Protein AF-A0A415MTD5-F1 (afdb_monomer)

Sequence (75 aa):
MSKNRLLEEIFKSIDAEYERIRGESQTYKELKEGCERAWKEIAYREPEISMRCSKRFAELLLKDLENVEIKKKRG

Solvent-accessible surface area (backbone atoms only — not comparable to full-atom values): 4196 Å² total; per-residue (Å²): 131,60,76,65,60,57,48,52,54,51,48,52,53,48,54,54,51,49,54,52,42,48,76,72,32,91,44,75,66,51,30,51,54,45,51,52,51,59,32,50,66,42,36,78,79,36,60,75,58,18,57,53,47,47,51,51,51,51,54,54,54,50,53,51,50,53,54,52,53,55,54,61,74,74,104

pLDDT: mean 82.34, std 11.23, range [45.09, 94.62]

Secondary structure (DSSP, 8-state):
--HHHHHHHHHHHHHHHHHHHHHH-SSHHHHHHHHHHHHHHHHTT-HHHHHHHHHHHHHHHHHHHHHHHHHHHT-

Foldseek 3Di:
DPPVVVLVVLLVVLVVQLVVQVVVDPDLVSSVVSLVVVLVVVCVPDVVSSVVSNVSSVVVSVVVVVVVVVVVVVD

Structure (mmCIF, N/CA/C/O backbone):
data_AF-A0A415MTD5-F1
#
_entry.id   AF-A0A415MTD5-F1
#
loop_
_atom_site.group_PDB
_atom_site.id
_atom_site.type_symbol
_atom_site.label_atom_id
_atom_site.label_alt_id
_atom_site.label_comp_id
_atom_site.label_asym_id
_atom_site.label_entity_id
_atom_site.label_seq_id
_atom_site.pdbx_PDB_ins_code
_atom_site.Cartn_x
_atom_site.Cartn_y
_atom_site.Cartn_z
_atom_site.occupancy
_atom_site.B_iso_or_equiv
_atom_site.auth_seq_id
_atom_site.auth_comp_id
_atom_site.auth_asym_id
_atom_site.auth_atom_id
_atom_site.pdbx_PDB_model_num
ATOM 1 N N . MET A 1 1 ? 7.417 -2.807 -25.901 1.00 55.50 1 MET A N 1
ATOM 2 C CA . MET A 1 1 ? 6.589 -2.254 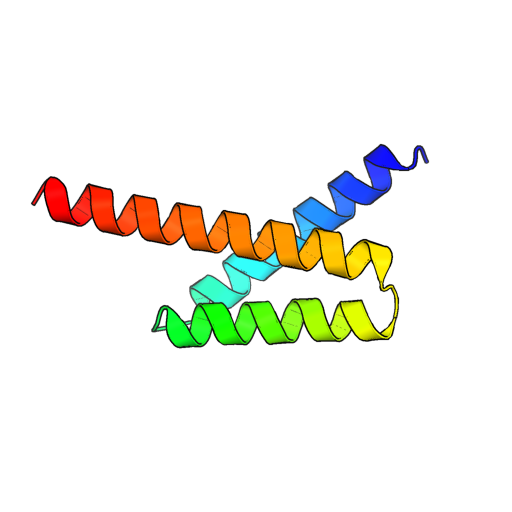-24.804 1.00 55.50 1 MET A CA 1
ATOM 3 C C . MET A 1 1 ? 7.175 -0.910 -24.407 1.00 55.50 1 MET A C 1
ATOM 5 O O . MET A 1 1 ? 8.382 -0.848 -24.207 1.00 55.50 1 MET A O 1
ATOM 9 N N . SER A 1 2 ? 6.388 0.170 -24.356 1.00 72.81 2 SER A N 1
ATOM 10 C CA . SER A 1 2 ? 6.899 1.430 -23.797 1.00 72.81 2 SER A CA 1
ATOM 11 C C . SER A 1 2 ? 7.127 1.247 -22.291 1.00 72.81 2 SER A C 1
ATOM 13 O O . SER A 1 2 ? 6.381 0.511 -21.642 1.00 72.81 2 SER A O 1
ATOM 15 N N . LYS A 1 3 ? 8.144 1.906 -21.720 1.00 67.94 3 LYS A N 1
ATOM 16 C CA . LYS A 1 3 ? 8.445 1.832 -20.275 1.00 67.94 3 LYS A CA 1
ATOM 17 C C . LYS A 1 3 ? 7.230 2.192 -19.396 1.00 67.94 3 LYS A C 1
ATOM 19 O O . LYS A 1 3 ? 7.104 1.669 -18.296 1.00 67.94 3 LYS A O 1
ATOM 24 N N . ASN A 1 4 ? 6.314 3.020 -19.905 1.00 77.25 4 ASN A N 1
ATOM 25 C CA . ASN A 1 4 ? 5.096 3.432 -19.200 1.00 77.25 4 ASN A CA 1
ATOM 26 C C . ASN A 1 4 ? 4.077 2.295 -19.049 1.00 77.25 4 ASN A C 1
ATOM 28 O O . ASN A 1 4 ? 3.508 2.138 -17.977 1.00 77.25 4 ASN A O 1
ATOM 32 N N . ARG A 1 5 ? 3.894 1.457 -20.076 1.00 83.00 5 ARG A N 1
ATOM 33 C CA . ARG A 1 5 ? 2.923 0.353 -20.025 1.00 83.00 5 ARG A CA 1
ATOM 34 C C . ARG A 1 5 ? 3.330 -0.730 -19.024 1.00 83.00 5 ARG A C 1
ATOM 36 O O . ARG A 1 5 ? 2.491 -1.234 -18.289 1.00 83.00 5 ARG A O 1
ATOM 43 N N . LEU A 1 6 ? 4.628 -1.031 -18.955 1.00 81.12 6 LEU A N 1
ATOM 44 C CA . LEU A 1 6 ? 5.172 -1.958 -17.959 1.00 81.12 6 LEU A CA 1
ATOM 45 C C . LEU A 1 6 ? 4.956 -1.430 -16.532 1.00 81.12 6 LEU A C 1
ATOM 47 O O . LEU A 1 6 ? 4.601 -2.184 -15.633 1.00 81.12 6 LEU A O 1
ATOM 51 N N . LEU A 1 7 ? 5.132 -0.122 -16.331 1.00 79.69 7 LEU A N 1
ATOM 52 C CA . LEU A 1 7 ? 4.908 0.507 -15.034 1.00 79.69 7 LEU A CA 1
ATOM 53 C C . LEU A 1 7 ? 3.435 0.439 -14.602 1.00 79.69 7 LEU A C 1
ATOM 55 O O . LEU A 1 7 ? 3.151 0.159 -13.442 1.00 79.69 7 LEU A O 1
ATOM 59 N N . GLU A 1 8 ? 2.503 0.662 -15.527 1.00 84.94 8 GLU A N 1
ATOM 60 C CA . GLU A 1 8 ? 1.065 0.540 -15.261 1.00 84.94 8 GLU A CA 1
ATOM 61 C C . GLU A 1 8 ? 0.663 -0.888 -14.868 1.00 84.94 8 GLU A C 1
ATOM 63 O O . GLU A 1 8 ? -0.138 -1.074 -13.954 1.00 84.94 8 GLU A O 1
ATOM 68 N N . GLU A 1 9 ? 1.222 -1.904 -15.527 1.00 86.06 9 GLU A N 1
ATOM 69 C CA . GLU A 1 9 ? 0.981 -3.316 -15.195 1.00 86.06 9 GLU A CA 1
ATOM 70 C C . GLU A 1 9 ? 1.533 -3.681 -13.807 1.00 86.06 9 GLU A C 1
ATOM 72 O O . GLU A 1 9 ? 0.871 -4.379 -13.031 1.00 86.06 9 GLU A O 1
ATOM 77 N N . ILE A 1 10 ? 2.700 -3.135 -13.453 1.00 84.50 10 ILE A N 1
ATOM 78 C CA . ILE A 1 10 ? 3.272 -3.259 -12.108 1.00 84.50 10 ILE A CA 1
ATOM 79 C C . ILE A 1 10 ? 2.349 -2.599 -11.076 1.00 84.50 10 ILE A C 1
ATOM 81 O O . ILE A 1 10 ? 2.036 -3.209 -10.058 1.00 84.50 10 ILE A O 1
ATOM 85 N N . PHE A 1 11 ? 1.855 -1.388 -11.342 1.00 86.62 11 PHE A N 1
ATOM 86 C CA . PHE A 1 11 ? 0.956 -0.690 -10.418 1.00 86.62 11 PHE A CA 1
ATOM 87 C C . PHE A 1 11 ? -0.376 -1.413 -10.227 1.00 86.62 11 PHE A C 1
ATOM 89 O O . PHE A 1 11 ? -0.836 -1.518 -9.096 1.00 86.62 11 PHE A O 1
ATOM 96 N N . LYS A 1 12 ? -0.954 -1.998 -11.281 1.00 89.81 12 LYS A N 1
ATOM 97 C CA . LYS A 1 12 ? -2.148 -2.850 -11.144 1.00 89.81 12 LYS A CA 1
ATOM 98 C C . LYS A 1 12 ? -1.895 -4.062 -10.252 1.00 89.81 12 LYS A C 1
ATOM 100 O O . LYS A 1 12 ? -2.745 -4.407 -9.438 1.00 89.81 12 LYS A O 1
ATOM 105 N N . SER A 1 13 ? -0.728 -4.688 -10.393 1.00 87.94 13 SER A N 1
ATOM 106 C CA . SER A 1 13 ? -0.338 -5.824 -9.550 1.00 87.94 13 SER A CA 1
ATOM 107 C C . SER A 1 13 ? -0.185 -5.411 -8.083 1.00 87.94 13 SER A C 1
ATOM 109 O O . SER A 1 13 ? -0.612 -6.136 -7.193 1.00 87.94 13 SER A O 1
ATOM 111 N N . ILE A 1 14 ? 0.364 -4.221 -7.826 1.00 89.19 14 ILE A N 1
ATOM 112 C CA . ILE A 1 14 ? 0.514 -3.670 -6.472 1.00 89.19 14 ILE A CA 1
ATOM 113 C C . ILE A 1 14 ? -0.834 -3.319 -5.856 1.00 89.19 14 ILE A C 1
ATOM 115 O O . ILE A 1 14 ? -1.056 -3.626 -4.692 1.00 89.19 14 ILE A O 1
ATOM 119 N N . ASP A 1 15 ? -1.731 -2.701 -6.624 1.00 90.62 15 ASP A N 1
ATOM 120 C CA . ASP A 1 15 ? -3.077 -2.372 -6.155 1.00 90.62 15 ASP A CA 1
ATOM 121 C C . ASP A 1 15 ? -3.842 -3.657 -5.778 1.00 90.62 15 ASP A C 1
ATOM 123 O O . ASP A 1 15 ? -4.487 -3.710 -4.734 1.00 90.62 1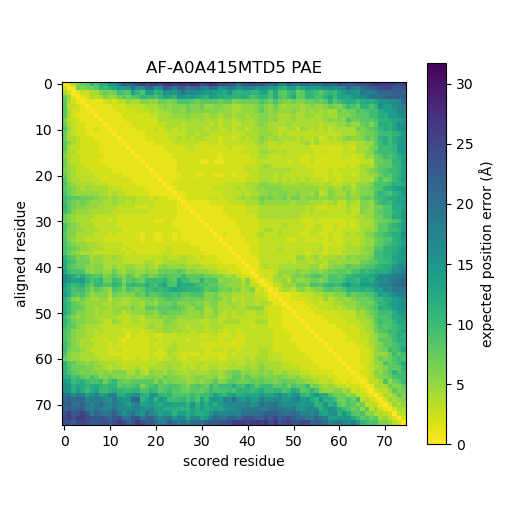5 ASP A O 1
AT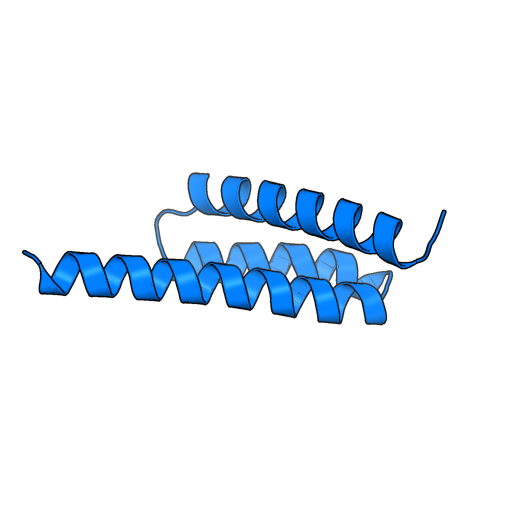OM 127 N N . ALA A 1 16 ? -3.716 -4.725 -6.575 1.00 92.75 16 ALA A N 1
ATOM 128 C CA . ALA A 1 16 ? -4.314 -6.025 -6.262 1.00 92.75 16 ALA A CA 1
ATOM 129 C C . ALA A 1 16 ? -3.707 -6.665 -5.000 1.00 92.75 16 ALA A C 1
ATOM 131 O O . ALA A 1 16 ? -4.436 -7.173 -4.147 1.00 92.75 16 ALA A O 1
ATOM 132 N N . GLU A 1 17 ? -2.382 -6.616 -4.862 1.00 91.94 17 GLU A N 1
ATOM 133 C CA . GLU A 1 17 ? -1.680 -7.140 -3.689 1.00 91.94 17 GLU A CA 1
ATOM 134 C C . GLU A 1 17 ? -2.023 -6.348 -2.420 1.00 91.94 17 GLU A C 1
ATOM 136 O O . GLU A 1 17 ? -2.199 -6.929 -1.350 1.00 91.94 17 GLU A O 1
ATOM 141 N N . TYR A 1 18 ? -2.200 -5.031 -2.536 1.00 92.69 18 TYR A N 1
ATOM 142 C CA . TYR A 1 18 ? -2.682 -4.192 -1.445 1.00 92.69 18 TYR A CA 1
ATOM 143 C C . TYR A 1 18 ? -4.068 -4.621 -0.963 1.00 92.69 18 TYR A C 1
ATOM 145 O O . TYR A 1 18 ? -4.246 -4.829 0.235 1.00 92.69 18 TYR A O 1
ATOM 153 N N . GLU A 1 19 ? -5.037 -4.795 -1.867 1.00 93.12 19 GLU A N 1
ATOM 154 C CA . GLU A 1 19 ? -6.388 -5.229 -1.481 1.00 93.12 19 GLU A CA 1
ATOM 155 C C . GLU A 1 19 ? -6.382 -6.628 -0.849 1.00 93.12 19 GLU A C 1
ATOM 157 O O . GLU A 1 19 ? -7.123 -6.874 0.105 1.00 93.12 19 GLU A O 1
ATOM 162 N N . ARG A 1 20 ? -5.498 -7.527 -1.306 1.00 94.62 20 ARG A N 1
ATOM 163 C CA . ARG A 1 20 ? -5.287 -8.836 -0.673 1.00 94.62 20 ARG A CA 1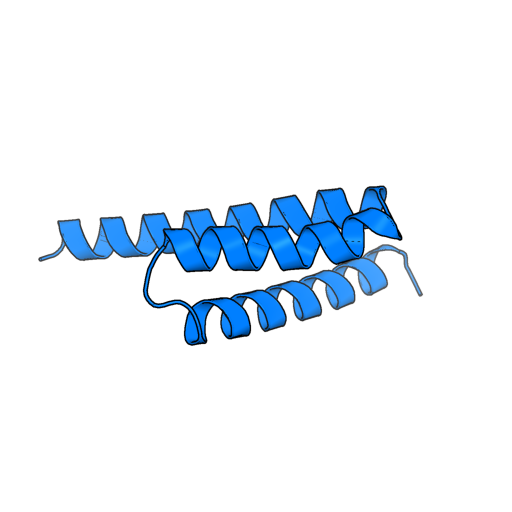
ATOM 164 C C . ARG A 1 20 ? -4.804 -8.686 0.772 1.00 94.62 20 ARG A C 1
ATOM 166 O O . ARG A 1 20 ? -5.444 -9.201 1.686 1.00 94.62 20 ARG A O 1
ATOM 173 N N . ILE A 1 21 ? -3.720 -7.936 0.990 1.00 92.88 21 ILE A N 1
ATOM 174 C CA . ILE A 1 21 ? -3.154 -7.689 2.328 1.00 92.88 21 ILE A CA 1
ATOM 175 C C . ILE A 1 21 ? -4.190 -7.016 3.232 1.00 92.88 21 ILE A C 1
ATOM 177 O O . ILE A 1 21 ? -4.321 -7.368 4.402 1.00 92.88 21 ILE A O 1
ATOM 181 N N . ARG A 1 22 ? -4.949 -6.061 2.694 1.00 91.56 22 ARG A N 1
ATOM 182 C CA . ARG A 1 22 ? -6.019 -5.356 3.401 1.00 91.56 22 ARG A CA 1
ATOM 183 C C . ARG A 1 22 ? -7.138 -6.285 3.847 1.00 91.56 22 ARG A C 1
ATOM 185 O O . ARG A 1 22 ? -7.587 -6.153 4.979 1.00 91.56 22 ARG A O 1
ATOM 192 N N . GLY A 1 23 ? -7.558 -7.225 3.002 1.00 91.06 23 GLY A N 1
ATOM 193 C CA . GLY A 1 23 ? -8.556 -8.234 3.364 1.00 91.06 23 GLY A CA 1
ATOM 194 C C . GLY A 1 23 ? -8.079 -9.205 4.451 1.00 91.06 23 GLY A C 1
ATOM 195 O O . GLY A 1 23 ? -8.894 -9.710 5.218 1.00 91.06 23 GLY A O 1
ATOM 196 N N . GLU A 1 24 ? -6.769 -9.443 4.536 1.00 92.44 24 GLU A N 1
ATOM 197 C CA . GLU A 1 24 ? -6.143 -10.320 5.536 1.00 92.44 24 GLU A CA 1
ATOM 198 C C . GLU A 1 24 ? -5.801 -9.599 6.852 1.00 92.44 24 GLU A C 1
ATOM 200 O O . GLU A 1 24 ? -5.621 -10.245 7.884 1.00 92.44 24 GLU A O 1
ATOM 205 N N . SER A 1 25 ? -5.706 -8.268 6.833 1.00 91.75 25 SER A N 1
ATOM 206 C CA . SER A 1 25 ? -5.274 -7.464 7.979 1.00 91.75 25 SER A CA 1
ATOM 207 C C . SER A 1 25 ? -6.455 -7.051 8.853 1.00 91.75 25 SER A C 1
ATOM 209 O O . SER A 1 25 ? -7.422 -6.461 8.377 1.00 91.75 25 SER A O 1
ATOM 211 N N . GLN A 1 26 ? -6.357 -7.280 10.1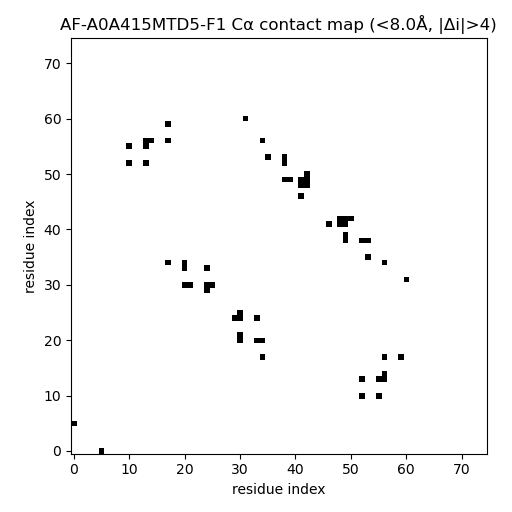61 1.00 87.75 26 GLN A N 1
ATOM 212 C CA . GLN A 1 26 ? -7.368 -6.857 11.135 1.00 87.75 26 GLN A CA 1
ATOM 213 C C . GLN A 1 26 ? -7.086 -5.455 11.677 1.00 87.75 26 GLN A C 1
ATOM 215 O O . GLN A 1 26 ? -7.995 -4.753 12.126 1.00 87.75 26 GLN A O 1
ATOM 220 N N . THR A 1 27 ? -5.822 -5.030 11.638 1.00 87.62 27 THR A N 1
ATOM 221 C CA . THR A 1 27 ? -5.400 -3.712 12.112 1.00 87.62 27 THR A CA 1
ATOM 222 C C . THR A 1 27 ? -4.634 -2.933 11.051 1.00 87.62 27 THR A C 1
ATOM 224 O O . THR A 1 27 ? -3.985 -3.488 10.166 1.00 87.62 27 THR A O 1
ATOM 227 N N . TYR A 1 28 ? -4.633 -1.604 11.186 1.00 85.31 28 TYR A N 1
ATOM 228 C CA . TYR A 1 28 ? -3.814 -0.738 10.335 1.00 85.31 28 TYR A CA 1
ATOM 229 C C . TYR A 1 28 ? -2.311 -1.048 10.456 1.00 85.31 28 TYR A C 1
ATOM 231 O O . TYR A 1 28 ? -1.559 -0.904 9.493 1.00 85.31 28 TYR A O 1
ATOM 239 N N . LYS A 1 29 ? -1.867 -1.501 11.636 1.00 88.69 29 LYS A N 1
ATOM 240 C CA . LYS A 1 29 ? -0.480 -1.913 11.862 1.00 88.69 29 LYS A CA 1
ATOM 241 C C . LYS A 1 29 ? -0.127 -3.144 11.021 1.00 88.69 29 LYS A C 1
A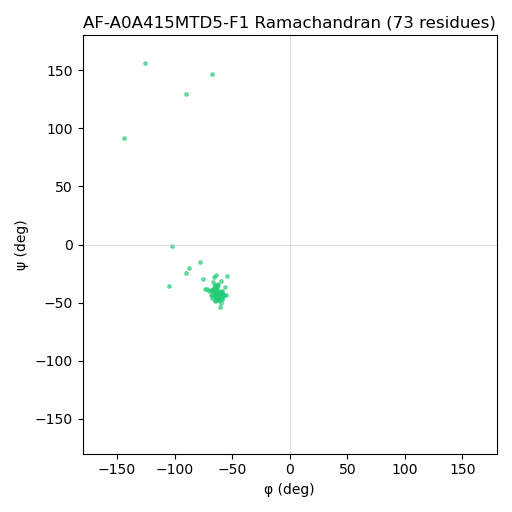TOM 243 O O . LYS A 1 29 ? 0.884 -3.114 10.328 1.00 88.69 29 LYS A O 1
ATOM 248 N N . GLU A 1 30 ? -0.974 -4.171 11.038 1.00 91.44 30 GLU A N 1
ATOM 249 C CA . GLU A 1 30 ? -0.795 -5.383 10.222 1.00 91.44 30 GLU A CA 1
ATOM 250 C C . GLU A 1 30 ? -0.807 -5.065 8.727 1.00 91.44 30 GLU A C 1
ATOM 252 O O . GLU A 1 30 ? 0.063 -5.535 7.996 1.00 91.44 30 GLU A O 1
ATOM 257 N N . LEU A 1 31 ? -1.717 -4.186 8.295 1.00 91.69 31 LEU A N 1
ATOM 258 C CA . LEU A 1 31 ? -1.789 -3.725 6.910 1.00 91.69 31 LEU A CA 1
ATOM 259 C C . LEU A 1 31 ? -0.483 -3.050 6.476 1.00 91.69 31 LEU A C 1
ATOM 261 O O . LEU A 1 31 ? 0.076 -3.377 5.426 1.00 91.69 31 LEU A O 1
ATOM 265 N N . LYS A 1 32 ? 0.045 -2.143 7.305 1.00 89.62 32 LYS A N 1
ATOM 266 C CA . LYS A 1 32 ? 1.327 -1.479 7.047 1.00 89.62 32 LYS A CA 1
ATOM 267 C C . LYS A 1 32 ? 2.481 -2.487 6.978 1.00 89.62 32 LYS A C 1
ATOM 269 O O . LYS A 1 32 ? 3.274 -2.434 6.042 1.00 89.62 32 LYS A O 1
ATOM 274 N N . GLU A 1 33 ? 2.573 -3.410 7.933 1.00 92.56 33 GLU A N 1
ATOM 275 C CA . GLU A 1 33 ? 3.627 -4.434 7.976 1.00 92.56 33 GLU A CA 1
ATOM 276 C C . GLU A 1 33 ? 3.547 -5.420 6.798 1.00 92.56 33 GLU A C 1
ATOM 278 O O . GLU A 1 33 ? 4.579 -5.872 6.294 1.00 92.56 33 GLU A O 1
ATOM 283 N N . GLY A 1 34 ? 2.339 -5.752 6.336 1.00 92.00 34 GLY A N 1
ATOM 284 C CA . GLY A 1 34 ? 2.115 -6.557 5.136 1.00 92.00 34 GLY A CA 1
ATOM 285 C C . GLY A 1 34 ? 2.593 -5.844 3.872 1.00 92.00 34 GLY A C 1
ATOM 286 O O . GLY A 1 34 ? 3.381 -6.408 3.112 1.00 92.00 34 GLY A O 1
ATOM 287 N N . CYS A 1 35 ? 2.215 -4.572 3.698 1.00 90.62 35 CYS A N 1
ATOM 288 C CA . CYS A 1 35 ? 2.695 -3.747 2.584 1.00 90.62 35 CYS A CA 1
ATOM 289 C C . CYS A 1 35 ? 4.226 -3.638 2.596 1.00 90.62 35 CYS A C 1
ATOM 291 O O . CYS A 1 35 ? 4.871 -3.745 1.552 1.00 90.62 35 CYS A O 1
ATOM 293 N N . GLU A 1 36 ? 4.822 -3.452 3.781 1.00 89.94 36 GLU A N 1
ATOM 294 C CA . GLU A 1 36 ? 6.273 -3.384 3.938 1.00 89.94 36 GLU A CA 1
ATOM 295 C C . GLU A 1 36 ? 6.995 -4.662 3.523 1.00 89.94 36 GLU A C 1
ATOM 297 O O . GLU A 1 36 ? 8.042 -4.583 2.880 1.00 89.94 36 GLU A O 1
ATOM 302 N N . ARG A 1 37 ? 6.453 -5.831 3.875 1.00 89.69 37 ARG A N 1
ATOM 303 C CA . ARG A 1 37 ? 7.004 -7.115 3.431 1.00 89.69 37 ARG A CA 1
ATOM 304 C C . ARG A 1 37 ? 6.926 -7.252 1.913 1.00 89.69 37 ARG A C 1
ATOM 306 O O . ARG A 1 37 ? 7.949 -7.525 1.290 1.00 89.69 37 ARG A O 1
ATOM 313 N N . ALA A 1 38 ? 5.765 -6.961 1.328 1.00 87.81 38 ALA A N 1
ATOM 314 C CA . ALA A 1 38 ? 5.536 -7.108 -0.106 1.00 87.81 38 ALA A CA 1
ATOM 315 C C . ALA A 1 38 ? 6.512 -6.268 -0.950 1.00 87.81 38 ALA A C 1
ATOM 317 O O . ALA A 1 38 ? 7.130 -6.777 -1.884 1.00 87.81 38 ALA A O 1
ATOM 318 N N . TRP A 1 39 ? 6.729 -4.988 -0.613 1.00 83.44 39 TRP A N 1
ATOM 319 C CA . TRP A 1 39 ? 7.667 -4.171 -1.395 1.00 83.44 39 TRP A CA 1
ATOM 320 C C . TRP A 1 39 ? 9.139 -4.509 -1.113 1.00 83.44 39 TRP A C 1
ATOM 322 O O . TRP A 1 39 ? 9.961 -4.385 -2.023 1.00 83.44 39 TRP A O 1
ATOM 332 N N . LYS A 1 40 ? 9.498 -4.965 0.099 1.00 84.69 40 LYS A N 1
ATOM 333 C CA . LYS A 1 40 ? 10.874 -5.395 0.427 1.00 84.69 40 LYS A CA 1
ATOM 334 C C . LYS A 1 40 ? 11.300 -6.624 -0.381 1.00 84.69 40 LYS A C 1
ATOM 336 O O . LYS A 1 40 ? 12.451 -6.686 -0.811 1.00 84.69 40 LYS A O 1
ATOM 341 N N . GLU A 1 41 ? 10.385 -7.552 -0.656 1.00 83.06 41 GLU A N 1
ATOM 342 C CA . GLU A 1 41 ? 10.652 -8.699 -1.539 1.00 83.06 41 GLU A CA 1
ATOM 343 C C . GLU A 1 41 ? 10.971 -8.265 -2.980 1.00 83.06 41 GLU A C 1
ATOM 345 O O . GLU A 1 41 ? 11.855 -8.832 -3.625 1.00 83.06 41 GLU A O 1
ATOM 350 N N . ILE A 1 42 ? 10.321 -7.199 -3.460 1.00 75.69 42 ILE A N 1
ATOM 351 C CA . ILE A 1 42 ? 10.595 -6.585 -4.769 1.00 75.69 42 ILE A CA 1
ATOM 352 C C . ILE A 1 42 ? 11.921 -5.800 -4.738 1.00 75.69 42 ILE A C 1
ATOM 354 O O . ILE A 1 42 ? 12.704 -5.858 -5.688 1.00 75.69 42 ILE A O 1
ATOM 358 N N . ALA A 1 43 ? 12.209 -5.107 -3.628 1.00 73.69 43 ALA A N 1
ATOM 359 C CA . ALA A 1 43 ? 13.424 -4.309 -3.411 1.00 73.69 43 ALA A CA 1
ATOM 360 C C . ALA A 1 43 ? 14.715 -5.090 -3.585 1.00 73.69 43 ALA A C 1
ATOM 362 O O . ALA A 1 43 ? 15.690 -4.550 -4.101 1.00 73.69 43 ALA A O 1
ATOM 363 N N . TYR A 1 44 ? 14.704 -6.353 -3.170 1.00 65.75 44 TYR A N 1
ATOM 364 C CA . TYR A 1 44 ? 15.872 -7.211 -3.265 1.00 65.75 44 TYR A CA 1
ATOM 365 C C . TYR A 1 44 ? 16.299 -7.479 -4.716 1.00 65.75 44 TYR A C 1
ATOM 367 O O . TYR A 1 44 ? 17.470 -7.744 -4.971 1.00 65.75 44 TYR A O 1
ATOM 375 N N . ARG A 1 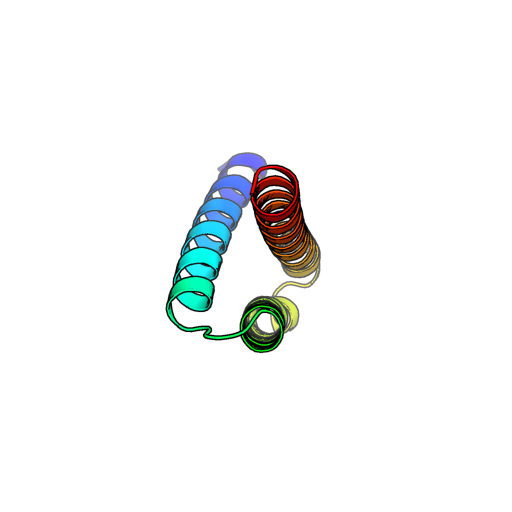45 ? 15.362 -7.408 -5.670 1.00 70.75 45 ARG A N 1
ATOM 376 C CA . ARG A 1 45 ? 15.612 -7.747 -7.077 1.00 70.75 45 ARG A CA 1
ATOM 377 C C . ARG A 1 45 ? 15.716 -6.521 -7.976 1.00 70.75 45 ARG A C 1
ATOM 379 O O . ARG A 1 45 ? 16.518 -6.534 -8.897 1.00 70.75 45 ARG A O 1
ATOM 386 N N . GLU A 1 46 ? 14.934 -5.474 -7.707 1.00 78.62 46 GLU A N 1
ATOM 387 C CA . GLU A 1 46 ? 14.813 -4.305 -8.590 1.00 78.62 46 GLU A CA 1
ATOM 388 C C . GLU A 1 46 ? 14.645 -2.996 -7.782 1.00 78.62 46 GLU A C 1
ATOM 390 O O . GLU A 1 46 ? 13.516 -2.599 -7.460 1.00 78.62 46 GLU A O 1
ATOM 395 N N . PRO A 1 47 ? 15.741 -2.284 -7.447 1.00 77.94 47 PRO A N 1
ATOM 396 C CA . PRO A 1 47 ? 15.705 -1.124 -6.547 1.00 77.94 47 PRO A CA 1
ATOM 397 C C . PRO A 1 47 ? 14.850 0.051 -7.051 1.00 77.94 47 PRO A C 1
ATOM 399 O O . PRO A 1 47 ? 14.099 0.656 -6.282 1.00 77.94 47 PRO A O 1
ATOM 402 N N . GLU A 1 48 ? 14.922 0.374 -8.348 1.00 79.69 48 GLU A N 1
ATOM 403 C CA . GLU A 1 48 ? 14.149 1.484 -8.930 1.00 79.69 48 GLU A CA 1
ATOM 404 C C . GLU A 1 48 ? 12.645 1.198 -8.951 1.00 79.69 48 GLU A C 1
ATOM 406 O O . GLU A 1 48 ? 11.833 2.090 -8.683 1.00 79.69 48 GLU A O 1
ATOM 411 N N . ILE A 1 49 ? 12.270 -0.046 -9.258 1.00 78.69 49 ILE A N 1
ATOM 412 C CA . ILE A 1 49 ? 10.873 -0.487 -9.276 1.00 78.69 49 ILE A CA 1
ATOM 413 C C . ILE A 1 49 ? 10.336 -0.479 -7.849 1.00 78.69 49 ILE A C 1
ATOM 415 O O . ILE A 1 49 ? 9.292 0.112 -7.585 1.00 78.69 49 ILE A O 1
ATOM 419 N N . SER A 1 50 ? 11.101 -1.025 -6.910 1.00 80.94 50 SER A N 1
ATOM 420 C CA . SER A 1 50 ? 10.748 -1.068 -5.496 1.00 80.94 50 SER A C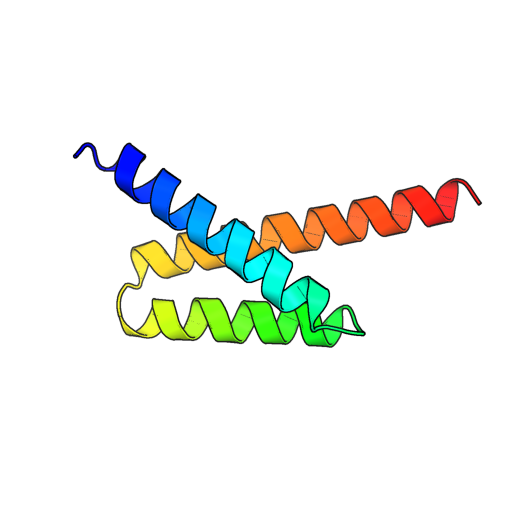A 1
ATOM 421 C C . SER A 1 50 ? 10.445 0.296 -4.888 1.00 80.94 50 SER A C 1
ATOM 423 O O . SER A 1 50 ? 9.429 0.450 -4.209 1.00 80.94 50 SER A O 1
ATOM 425 N N . MET A 1 51 ? 11.251 1.321 -5.183 1.00 85.12 51 MET A N 1
ATOM 426 C CA . MET A 1 51 ? 10.978 2.665 -4.674 1.00 85.12 51 MET A CA 1
ATOM 427 C C . MET A 1 51 ? 9.645 3.221 -5.197 1.00 85.12 51 MET A C 1
ATOM 429 O O . MET A 1 51 ? 8.938 3.925 -4.472 1.00 85.12 51 MET A O 1
ATOM 433 N N . ARG A 1 52 ? 9.260 2.884 -6.433 1.00 85.25 52 ARG A N 1
ATOM 434 C CA . ARG A 1 52 ? 7.941 3.240 -6.975 1.00 85.25 52 ARG A CA 1
ATOM 435 C C . ARG A 1 52 ? 6.826 2.415 -6.329 1.00 85.25 52 ARG A C 1
ATOM 437 O O . ARG A 1 52 ? 5.782 2.979 -6.016 1.00 85.25 52 ARG A O 1
ATOM 444 N N . CYS A 1 53 ? 7.059 1.130 -6.060 1.00 83.06 53 CYS A N 1
ATOM 445 C CA . CYS A 1 53 ? 6.092 0.273 -5.375 1.00 83.06 53 CYS A CA 1
ATOM 446 C C . CYS A 1 53 ? 5.814 0.733 -3.942 1.00 83.06 53 CYS A C 1
ATOM 448 O O . CYS A 1 53 ? 4.661 0.839 -3.534 1.00 83.06 53 CYS A O 1
ATOM 450 N N . SER A 1 54 ? 6.870 1.057 -3.195 1.00 86.94 54 SER A N 1
ATOM 451 C CA . SER A 1 54 ? 6.775 1.560 -1.825 1.00 86.94 54 SER A CA 1
ATOM 452 C C . SER A 1 54 ? 5.959 2.855 -1.760 1.00 86.94 54 SER A C 1
ATOM 454 O O . SER A 1 54 ? 5.050 2.974 -0.937 1.00 86.94 54 SER A O 1
ATOM 456 N N . LYS A 1 55 ? 6.206 3.792 -2.690 1.00 89.69 55 LYS A N 1
ATOM 457 C CA . LYS A 1 55 ? 5.403 5.018 -2.820 1.00 89.69 55 LYS A CA 1
ATOM 458 C C . LYS A 1 55 ? 3.932 4.712 -3.091 1.00 89.69 55 LYS A C 1
ATOM 460 O O . LYS A 1 55 ? 3.074 5.296 -2.438 1.00 89.69 55 LYS A O 1
ATOM 465 N N . ARG A 1 56 ? 3.639 3.768 -3.990 1.00 90.12 56 ARG A N 1
ATOM 466 C CA . ARG A 1 56 ? 2.258 3.386 -4.306 1.00 90.12 56 ARG A CA 1
ATOM 467 C C . ARG A 1 56 ? 1.524 2.800 -3.096 1.00 90.12 56 ARG A C 1
ATOM 469 O O . ARG A 1 56 ? 0.407 3.219 -2.811 1.00 90.12 56 ARG A O 1
ATOM 476 N N . PHE A 1 57 ? 2.158 1.903 -2.342 1.00 88.81 57 PHE A N 1
ATOM 477 C CA . PHE A 1 57 ? 1.589 1.386 -1.093 1.00 88.81 57 PHE A CA 1
ATOM 478 C C . PHE A 1 57 ? 1.335 2.497 -0.065 1.00 88.81 57 PHE A C 1
ATOM 480 O O . PHE A 1 57 ? 0.282 2.517 0.569 1.00 88.81 57 PHE A O 1
ATOM 487 N N . ALA A 1 58 ? 2.264 3.445 0.083 1.00 89.88 58 ALA A N 1
ATOM 488 C CA . ALA A 1 58 ? 2.094 4.576 0.992 1.00 89.88 58 ALA A CA 1
ATOM 489 C C . ALA A 1 58 ? 0.904 5.474 0.601 1.00 89.88 58 ALA A C 1
ATOM 491 O O . ALA A 1 58 ? 0.144 5.888 1.473 1.00 89.88 58 ALA A O 1
ATOM 492 N N . GLU A 1 59 ? 0.700 5.735 -0.694 1.00 91.69 59 GLU A N 1
ATOM 493 C CA . GLU A 1 59 ? -0.466 6.479 -1.192 1.00 91.69 59 GLU A CA 1
ATOM 494 C C . GLU A 1 59 ? -1.789 5.774 -0.864 1.00 91.69 59 GLU A C 1
ATOM 496 O O . GLU A 1 59 ? -2.753 6.428 -0.465 1.00 91.69 59 GLU A O 1
ATOM 501 N N . LEU A 1 60 ? -1.846 4.449 -1.027 1.00 90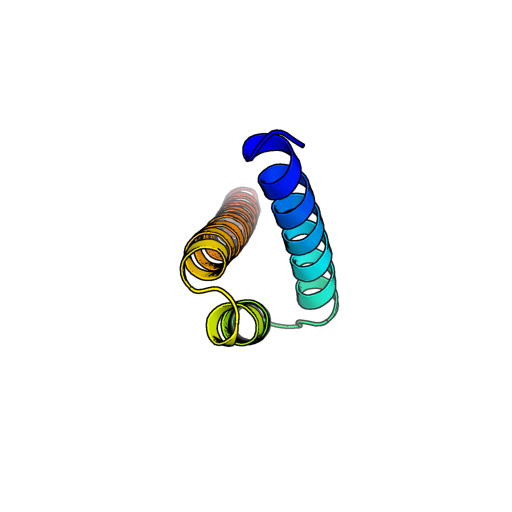.06 60 LEU A N 1
ATOM 502 C CA . LEU A 1 60 ? -3.038 3.656 -0.716 1.00 90.06 60 LEU A CA 1
ATOM 503 C C . LEU A 1 60 ? -3.342 3.673 0.789 1.00 90.06 60 LEU A C 1
ATOM 505 O O . LEU A 1 60 ? -4.475 3.937 1.183 1.00 90.06 60 LEU A O 1
ATOM 509 N N . LEU A 1 61 ? -2.317 3.498 1.628 1.00 89.94 61 LEU A N 1
ATOM 510 C CA . LEU A 1 61 ? -2.429 3.598 3.086 1.00 89.94 61 LEU A CA 1
ATOM 511 C C . LEU A 1 61 ? -2.956 4.967 3.546 1.00 89.94 61 LEU A C 1
ATOM 513 O O . LEU A 1 61 ? -3.836 5.026 4.405 1.00 89.94 61 LEU A O 1
ATOM 517 N N . LEU A 1 62 ? -2.446 6.060 2.969 1.00 89.31 62 LEU A N 1
ATOM 518 C CA . LEU A 1 62 ? -2.899 7.418 3.288 1.00 89.31 62 LEU A CA 1
ATOM 519 C C . LEU A 1 62 ? -4.365 7.636 2.906 1.00 89.31 62 LEU A C 1
ATOM 521 O O . LEU A 1 62 ? -5.131 8.145 3.720 1.00 89.31 62 LEU A O 1
ATOM 525 N N . LYS A 1 63 ? -4.780 7.193 1.713 1.00 88.38 63 LYS A N 1
ATOM 526 C CA . LYS A 1 63 ? -6.187 7.268 1.286 1.00 88.38 63 LYS A CA 1
ATOM 527 C C . LYS A 1 63 ? -7.112 6.515 2.234 1.00 88.38 63 LYS A C 1
ATOM 529 O O . LYS A 1 63 ? -8.204 6.988 2.541 1.00 88.38 63 LYS A O 1
ATOM 534 N N . ASP A 1 64 ? -6.686 5.351 2.710 1.00 84.38 64 ASP A N 1
ATOM 535 C CA . ASP A 1 64 ? -7.468 4.571 3.662 1.00 84.38 64 ASP A CA 1
ATOM 536 C C . ASP A 1 64 ? -7.601 5.274 5.019 1.00 84.38 64 ASP A C 1
ATOM 538 O O . ASP A 1 64 ? -8.699 5.311 5.579 1.00 84.38 64 ASP A O 1
ATOM 542 N N . LEU A 1 65 ? -6.534 5.909 5.511 1.00 82.88 65 LEU A N 1
ATOM 543 C CA . LEU A 1 65 ? -6.594 6.744 6.714 1.00 82.88 65 LEU A CA 1
ATOM 544 C C . LEU A 1 65 ? -7.538 7.939 6.544 1.00 82.88 65 LEU A C 1
ATOM 546 O O . LEU A 1 65 ? -8.402 8.151 7.395 1.00 82.88 65 LEU A O 1
ATOM 550 N N . GLU A 1 66 ? -7.426 8.683 5.441 1.00 80.75 66 GLU A N 1
ATOM 551 C CA . GLU A 1 66 ? -8.314 9.812 5.136 1.00 80.75 66 GLU A CA 1
ATOM 552 C C . GLU A 1 66 ? -9.785 9.371 5.097 1.00 80.75 66 GLU A C 1
ATOM 554 O O . GLU A 1 66 ? -10.657 10.013 5.687 1.00 80.75 66 GLU A O 1
ATOM 559 N N . ASN A 1 67 ? -10.070 8.224 4.476 1.00 76.75 67 ASN A N 1
ATOM 560 C CA . ASN A 1 67 ? -11.415 7.654 4.423 1.00 76.75 67 ASN A CA 1
ATOM 561 C C . ASN A 1 67 ? -11.952 7.273 5.813 1.00 76.75 67 ASN A C 1
ATOM 563 O O . ASN A 1 67 ? -13.144 7.449 6.085 1.00 76.75 67 ASN A O 1
ATOM 567 N N . VAL A 1 68 ? -11.098 6.763 6.706 1.00 71.81 68 VAL A N 1
ATOM 568 C CA . VAL A 1 68 ? -11.467 6.471 8.100 1.00 71.81 68 VAL A CA 1
ATOM 569 C C . VAL A 1 68 ? -11.750 7.762 8.875 1.00 71.81 68 VAL A C 1
ATOM 571 O O . VAL A 1 68 ? -12.752 7.835 9.591 1.00 71.81 68 VAL A O 1
ATOM 574 N N . GLU A 1 69 ? -10.922 8.796 8.722 1.00 62.62 69 GLU A N 1
ATOM 575 C CA . GLU A 1 69 ? -11.125 10.089 9.386 1.00 62.62 69 GLU A CA 1
ATOM 576 C C . GLU A 1 69 ? -12.402 10.800 8.920 1.00 62.62 69 GLU A C 1
ATOM 578 O O . GLU A 1 69 ? -13.151 11.331 9.745 1.00 62.62 69 GLU A O 1
ATOM 583 N N . ILE A 1 70 ? -12.702 10.768 7.618 1.00 56.00 70 ILE A N 1
ATOM 584 C CA . ILE A 1 70 ? -13.942 11.327 7.058 1.00 56.00 70 ILE A CA 1
ATOM 585 C C . ILE A 1 70 ? -15.171 10.611 7.631 1.00 56.00 70 ILE A C 1
ATOM 587 O O . ILE A 1 70 ? -16.152 11.272 7.980 1.00 56.00 70 ILE A O 1
ATOM 591 N N . LYS A 1 71 ? -15.128 9.278 7.773 1.00 58.53 71 LYS A N 1
ATOM 592 C CA . LYS A 1 71 ? -16.219 8.506 8.391 1.00 58.53 71 LYS A CA 1
ATOM 593 C C . LYS A 1 71 ? -16.418 8.869 9.864 1.00 58.53 71 LYS A C 1
ATOM 595 O O . LYS A 1 71 ? -17.559 9.018 10.284 1.00 58.53 71 LYS A O 1
ATOM 600 N N . LYS A 1 72 ? -15.339 9.080 10.628 1.00 59.91 72 LYS A N 1
ATOM 601 C CA . LYS A 1 72 ? -15.422 9.504 12.039 1.00 59.91 72 LYS A CA 1
ATOM 602 C C . LYS A 1 72 ? -16.000 10.910 12.224 1.00 59.91 72 LYS A C 1
ATOM 604 O O . LYS A 1 72 ? -16.658 11.148 13.223 1.00 59.91 72 LYS A O 1
ATOM 609 N N . LYS A 1 73 ? -15.769 11.836 11.286 1.00 55.56 73 LYS A N 1
ATOM 610 C CA . LYS A 1 73 ? -16.301 13.214 11.352 1.00 55.56 73 LYS A CA 1
ATOM 611 C C . LYS A 1 73 ? -17.781 13.337 10.967 1.00 55.56 73 LYS A C 1
ATOM 613 O O . LYS A 1 73 ? -18.368 14.389 11.189 1.00 55.56 73 LYS A O 1
ATOM 618 N N . ARG A 1 74 ? -18.361 12.310 10.336 1.00 53.41 74 ARG A N 1
ATOM 619 C CA . ARG A 1 74 ? -19.767 12.285 9.887 1.00 53.41 74 ARG A CA 1
ATOM 620 C C . ARG A 1 74 ? -20.694 11.471 10.801 1.00 53.41 74 ARG A C 1
ATOM 622 O O . ARG A 1 74 ? -21.876 11.375 10.479 1.00 53.41 74 ARG A O 1
ATOM 629 N N . GLY A 1 75 ? -20.157 10.863 11.860 1.00 45.09 75 GLY A N 1
ATOM 630 C CA . GLY A 1 75 ? -20.898 10.075 12.850 1.00 45.09 75 GLY A CA 1
ATOM 631 C C . GLY A 1 75 ? -21.215 10.861 14.109 1.00 45.09 75 GLY A C 1
ATOM 632 O O . GLY A 1 75 ? -20.462 11.814 14.406 1.00 45.09 75 GLY A O 1
#

Radius of gyration: 13.83 Å; Cα contacts (8 Å, |Δi|>4): 31; chains: 1; bounding box: 37×24×38 Å

Mean predicted aligned error: 6.16 Å

Organism: NCBI:txid39486